Protein AF-A0A7Y0PAS8-F1 (afdb_monomer_lite)

Radius of gyration: 13.9 Å; chains: 1; bounding box: 33×24×38 Å

Sequence (61 aa):
MPETRSVDSDWRSSEYCSVAVKRNGPDEVLLRDNQRPATVLRLTTAEWSAFRDRVTSGEFD

Foldseek 3Di:
DPDDDPPPVQWCDDPVAQKTWGDPDDFWIWIARVVGRVDIDIGTPVRVVVVVVCVVVVVDD

Structure (mmCIF, N/CA/C/O backbone):
data_AF-A0A7Y0PAS8-F1
#
_entry.id   AF-A0A7Y0PAS8-F1
#
loop_
_atom_site.group_PDB
_atom_site.id
_atom_site.type_symbol
_atom_site.label_a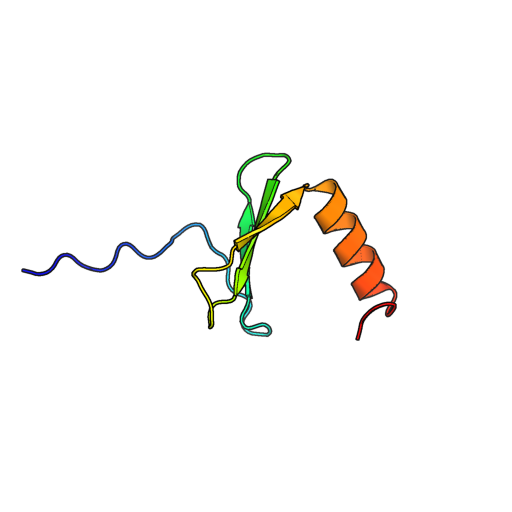tom_id
_atom_site.label_alt_id
_atom_site.label_comp_id
_atom_site.label_asym_id
_atom_site.label_entity_id
_atom_site.label_seq_id
_atom_site.pdbx_PDB_ins_code
_atom_site.Cartn_x
_atom_site.Cartn_y
_atom_site.Cartn_z
_atom_site.occupancy
_atom_site.B_iso_or_equiv
_atom_site.auth_seq_id
_atom_site.auth_comp_id
_atom_site.auth_asym_id
_atom_site.auth_atom_id
_atom_site.pdbx_PDB_model_num
ATOM 1 N N . MET A 1 1 ? 17.596 -16.190 -27.686 1.00 41.19 1 MET A N 1
ATOM 2 C CA . MET A 1 1 ? 16.686 -16.754 -26.666 1.00 41.19 1 MET A CA 1
ATOM 3 C C . MET A 1 1 ? 16.018 -15.571 -25.988 1.00 41.19 1 MET A C 1
ATOM 5 O O . MET A 1 1 ? 16.766 -14.678 -25.614 1.00 41.19 1 MET A O 1
ATOM 9 N N . PRO A 1 2 ? 14.680 -15.463 -25.922 1.00 41.41 2 PRO A N 1
ATOM 10 C CA . PRO A 1 2 ? 14.065 -14.357 -25.201 1.00 41.41 2 PRO A CA 1
ATOM 11 C C . PRO A 1 2 ? 14.294 -14.588 -23.707 1.00 41.41 2 PRO A C 1
ATOM 13 O O . PRO A 1 2 ? 13.933 -15.635 -23.171 1.00 41.41 2 PRO A O 1
ATOM 16 N N . GLU A 1 3 ? 14.982 -13.643 -23.079 1.00 42.62 3 GLU A N 1
ATOM 17 C CA . GLU A 1 3 ? 15.349 -13.702 -21.673 1.00 42.62 3 GLU A CA 1
ATOM 18 C C . GLU A 1 3 ? 14.091 -13.750 -20.802 1.00 42.62 3 GLU A C 1
ATOM 20 O O . GLU A 1 3 ? 13.118 -13.016 -20.989 1.00 42.62 3 GLU A O 1
ATOM 25 N N . THR A 1 4 ? 14.113 -14.706 -19.883 1.00 43.47 4 THR A N 1
ATOM 26 C CA . THR A 1 4 ? 13.085 -15.009 -18.901 1.00 43.47 4 THR A CA 1
ATOM 27 C C . THR A 1 4 ? 12.688 -13.743 -18.149 1.00 43.47 4 THR A C 1
ATOM 29 O O . THR A 1 4 ? 13.536 -13.071 -17.572 1.00 43.47 4 THR A O 1
ATOM 32 N N . ARG A 1 5 ? 11.385 -13.436 -18.166 1.00 41.25 5 ARG A N 1
ATOM 33 C CA . ARG A 1 5 ? 10.714 -12.386 -17.384 1.00 41.25 5 ARG A CA 1
ATOM 34 C C . ARG A 1 5 ? 11.396 -12.188 -16.025 1.00 41.25 5 ARG A C 1
ATOM 36 O O . ARG A 1 5 ? 11.253 -13.042 -15.152 1.00 41.25 5 ARG A O 1
ATOM 43 N N . SER A 1 6 ? 12.073 -11.055 -15.833 1.00 40.12 6 SER A N 1
ATOM 44 C CA . SER A 1 6 ? 12.407 -10.562 -14.496 1.00 40.12 6 SER A CA 1
ATOM 45 C C . SER A 1 6 ? 11.094 -10.291 -13.775 1.00 40.12 6 SER A C 1
ATOM 47 O O . SER A 1 6 ? 10.435 -9.278 -13.997 1.00 40.12 6 SER A O 1
ATOM 49 N N . VAL A 1 7 ? 10.664 -11.274 -12.991 1.00 48.78 7 VAL A N 1
ATOM 50 C CA . VAL A 1 7 ? 9.509 -11.174 -12.110 1.00 48.78 7 VAL A CA 1
ATOM 51 C C . VAL A 1 7 ? 9.801 -10.053 -11.119 1.00 48.78 7 VAL A C 1
ATOM 53 O O . VAL A 1 7 ? 10.856 -10.021 -10.496 1.00 48.78 7 VAL A O 1
ATOM 56 N N . ASP A 1 8 ? 8.859 -9.123 -11.043 1.00 52.09 8 ASP A N 1
ATOM 57 C CA . ASP A 1 8 ? 8.767 -7.949 -10.177 1.00 52.09 8 ASP A CA 1
ATOM 58 C C . ASP A 1 8 ? 8.884 -8.344 -8.682 1.00 52.09 8 ASP A C 1
ATOM 60 O O . ASP A 1 8 ? 7.902 -8.381 -7.943 1.00 52.09 8 ASP A O 1
ATOM 64 N N . SER A 1 9 ? 10.086 -8.727 -8.242 1.00 57.16 9 SER A N 1
ATOM 65 C CA . SER A 1 9 ? 10.320 -9.534 -7.033 1.00 57.16 9 SER A CA 1
ATOM 66 C C . SER A 1 9 ? 10.024 -8.823 -5.704 1.00 57.16 9 SER A C 1
ATOM 68 O O . SER A 1 9 ? 10.031 -9.464 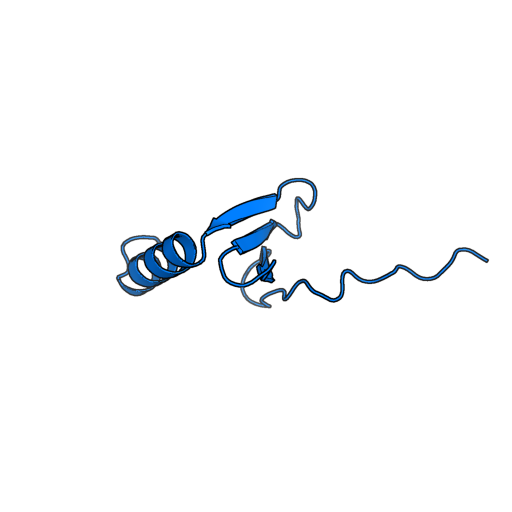-4.656 1.00 57.16 9 SER A O 1
ATOM 70 N N . ASP A 1 10 ? 9.721 -7.524 -5.738 1.00 74.56 10 ASP A N 1
ATOM 71 C CA . ASP A 1 10 ? 9.411 -6.719 -4.550 1.00 74.56 10 ASP A CA 1
ATOM 72 C C . ASP A 1 10 ? 7.905 -6.517 -4.313 1.00 74.56 10 ASP A C 1
ATOM 74 O O . ASP A 1 10 ? 7.506 -5.949 -3.293 1.00 74.56 10 ASP A O 1
ATOM 78 N N . TRP A 1 11 ? 7.055 -6.935 -5.254 1.00 80.12 11 TRP A N 1
ATOM 79 C CA . TRP A 1 11 ? 5.610 -6.754 -5.152 1.00 80.12 11 TRP A CA 1
ATOM 80 C C . TRP A 1 11 ? 4.954 -7.972 -4.513 1.00 80.12 11 TRP A C 1
ATOM 82 O O . TRP A 1 11 ? 4.924 -9.065 -5.078 1.00 80.12 11 TRP A O 1
ATOM 92 N N . ARG A 1 12 ? 4.372 -7.775 -3.331 1.00 81.50 12 ARG A N 1
ATOM 93 C CA . ARG A 1 12 ? 3.603 -8.803 -2.628 1.00 81.50 12 ARG A CA 1
ATOM 94 C C . ARG A 1 12 ? 2.138 -8.682 -3.024 1.00 81.50 12 ARG A C 1
ATOM 96 O O . ARG A 1 12 ? 1.476 -7.710 -2.671 1.00 81.50 12 ARG A O 1
ATOM 103 N N . SER A 1 13 ? 1.653 -9.668 -3.769 1.00 75.25 13 SER A N 1
ATOM 104 C CA . SER A 1 13 ? 0.239 -9.781 -4.137 1.00 75.25 13 SER A CA 1
ATOM 105 C C . SER A 1 13 ? -0.529 -10.482 -3.025 1.00 75.25 13 SER A C 1
ATOM 107 O O . SER A 1 13 ? -0.024 -11.441 -2.441 1.00 75.25 13 SER A O 1
ATOM 109 N N . SER A 1 14 ? -1.737 -10.011 -2.732 1.00 65.38 14 SER A N 1
ATOM 110 C CA . SER A 1 14 ? -2.678 -10.773 -1.910 1.00 65.38 14 SER A CA 1
ATOM 111 C C . SER A 1 14 ? -3.401 -11.795 -2.788 1.00 65.38 14 SER A C 1
ATOM 113 O O . SER A 1 14 ? -3.710 -11.502 -3.938 1.00 65.38 14 SER A O 1
ATOM 115 N N . GLU A 1 15 ? -3.714 -12.976 -2.258 1.00 68.00 15 GLU A N 1
ATOM 116 C CA . GLU A 1 15 ? -4.620 -13.922 -2.933 1.00 68.00 15 GLU A CA 1
ATOM 117 C C . GLU A 1 15 ? -6.083 -13.452 -2.873 1.00 68.00 15 GLU A C 1
ATOM 119 O O . GLU A 1 15 ? -6.914 -13.888 -3.663 1.00 68.00 15 GLU A O 1
ATOM 124 N N . TYR A 1 16 ? -6.389 -12.526 -1.958 1.00 63.88 16 TYR A N 1
ATOM 125 C CA . TYR A 1 16 ? -7.739 -12.018 -1.705 1.00 63.88 16 TYR A CA 1
ATOM 126 C C . TYR A 1 16 ? -8.068 -10.746 -2.489 1.00 63.88 16 TYR A C 1
ATOM 128 O O . TYR A 1 16 ? -9.237 -10.441 -2.701 1.00 63.88 16 TYR A O 1
ATOM 136 N N . CYS A 1 17 ? -7.049 -10.005 -2.927 1.00 67.00 17 CYS A N 1
ATOM 137 C CA . CYS A 1 17 ? -7.227 -8.763 -3.671 1.00 67.00 17 CYS A CA 1
ATOM 138 C C . CYS A 1 17 ? -6.377 -8.806 -4.933 1.00 67.00 17 CYS A C 1
ATOM 140 O O . CYS A 1 17 ? -5.206 -9.173 -4.878 1.00 67.00 17 CYS A O 1
ATOM 142 N N . SER A 1 18 ? -6.903 -8.303 -6.049 1.00 76.31 18 SER A N 1
ATOM 143 C CA . SER A 1 18 ? -6.147 -8.088 -7.290 1.00 76.31 18 SER A CA 1
ATOM 144 C C . SER A 1 18 ? -5.096 -6.973 -7.175 1.00 76.31 18 SER A C 1
ATOM 146 O O . SER A 1 18 ? -4.688 -6.406 -8.179 1.00 76.31 18 SER A O 1
ATOM 148 N N . VAL A 1 19 ? -4.640 -6.650 -5.966 1.00 79.88 19 VAL A N 1
ATOM 149 C CA . VAL A 1 19 ? -3.693 -5.579 -5.668 1.00 79.88 19 VAL A CA 1
ATOM 150 C C . VAL A 1 19 ? -2.376 -6.186 -5.203 1.00 79.88 19 VAL A C 1
ATOM 152 O O . VAL A 1 19 ? -2.340 -7.112 -4.388 1.00 79.88 19 VAL A O 1
ATOM 155 N N . ALA A 1 20 ? -1.284 -5.622 -5.701 1.00 86.06 20 ALA A N 1
ATOM 156 C CA . ALA A 1 20 ? 0.056 -5.862 -5.216 1.00 86.06 20 ALA A CA 1
ATOM 157 C C . ALA A 1 20 ? 0.577 -4.655 -4.433 1.00 86.06 20 ALA A C 1
ATOM 159 O O . ALA A 1 20 ? 0.372 -3.502 -4.814 1.00 86.06 20 ALA A O 1
ATOM 160 N N . VAL A 1 21 ? 1.287 -4.939 -3.346 1.00 85.50 21 VAL A N 1
ATOM 161 C CA . VAL A 1 21 ? 1.874 -3.948 -2.443 1.00 85.50 21 VAL A CA 1
ATOM 162 C C . VAL A 1 21 ? 3.395 -4.045 -2.513 1.00 85.50 21 VAL A C 1
ATOM 164 O O . VAL A 1 21 ? 3.946 -5.144 -2.427 1.00 85.50 21 VAL A O 1
ATOM 167 N N . 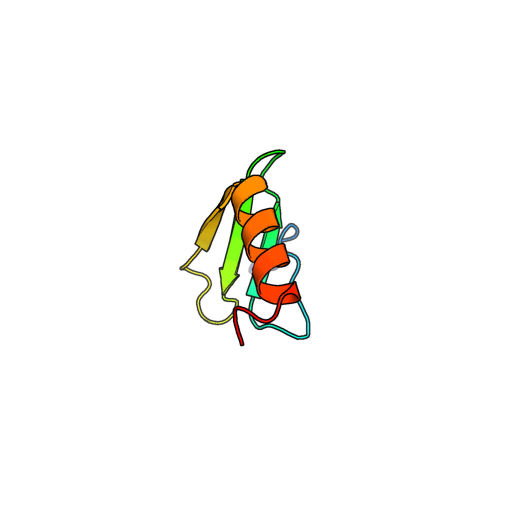LYS A 1 22 ? 4.088 -2.910 -2.593 1.00 88.06 22 LYS A N 1
ATOM 168 C CA . LYS A 1 22 ? 5.548 -2.814 -2.460 1.00 88.06 22 LYS A CA 1
ATOM 169 C C . LYS A 1 22 ? 5.899 -1.727 -1.446 1.00 88.06 22 LYS A C 1
ATOM 171 O O . LYS A 1 22 ? 5.377 -0.622 -1.525 1.00 88.06 22 LYS A O 1
ATOM 176 N N . ARG A 1 23 ? 6.799 -2.010 -0.500 1.00 85.19 23 ARG A N 1
ATOM 177 C CA . ARG A 1 23 ? 7.411 -0.959 0.336 1.00 85.19 23 ARG A CA 1
ATOM 178 C C . ARG A 1 23 ? 8.610 -0.388 -0.408 1.00 85.19 23 ARG A C 1
ATOM 180 O O . ARG A 1 23 ? 9.500 -1.152 -0.774 1.00 85.19 23 ARG A O 1
ATOM 187 N N . ASN A 1 24 ? 8.629 0.921 -0.635 1.00 85.38 24 ASN A N 1
ATOM 188 C CA . ASN A 1 24 ? 9.683 1.602 -1.386 1.00 85.38 24 ASN A CA 1
ATOM 189 C C . ASN A 1 24 ? 10.495 2.538 -0.479 1.00 85.38 24 ASN A C 1
ATOM 191 O O . ASN A 1 24 ? 10.606 3.734 -0.715 1.00 85.38 24 ASN A O 1
ATOM 195 N N . GLY A 1 25 ? 11.051 1.975 0.594 1.00 82.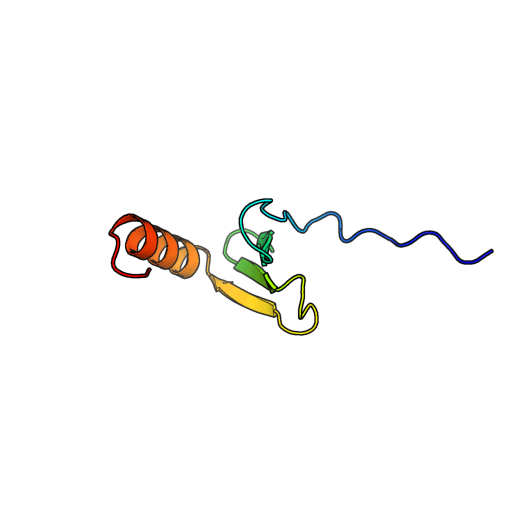81 25 GLY A N 1
ATOM 196 C CA . GLY A 1 25 ? 11.751 2.725 1.638 1.00 82.81 25 GLY A CA 1
ATOM 197 C C . GLY A 1 25 ? 10.983 2.756 2.966 1.00 82.81 25 GLY A C 1
ATOM 198 O O . GLY A 1 25 ? 10.027 1.995 3.139 1.00 82.81 25 GLY A O 1
ATOM 199 N N . PRO A 1 26 ? 11.428 3.581 3.933 1.00 82.44 26 PRO A N 1
ATOM 200 C CA . PRO A 1 26 ? 10.834 3.637 5.272 1.00 82.44 26 PRO A CA 1
ATOM 201 C C . PRO A 1 26 ? 9.457 4.316 5.291 1.00 82.44 26 PRO A C 1
ATOM 203 O O . PRO A 1 26 ? 8.571 3.895 6.037 1.00 82.44 26 PRO A O 1
ATOM 206 N N . ASP A 1 27 ? 9.260 5.313 4.429 1.00 88.81 27 ASP A N 1
ATOM 207 C CA . ASP A 1 27 ? 8.094 6.198 4.463 1.00 88.81 27 ASP A CA 1
ATOM 208 C C . ASP A 1 27 ? 7.186 6.069 3.241 1.00 88.81 27 ASP A C 1
ATOM 210 O O . ASP A 1 27 ? 6.215 6.810 3.153 1.00 88.81 27 ASP A O 1
ATOM 214 N N . GLU A 1 28 ? 7.462 5.149 2.311 1.00 89.75 28 GLU A N 1
ATOM 215 C CA . GLU A 1 28 ? 6.700 5.008 1.065 1.00 89.75 28 GLU A CA 1
ATOM 216 C C . GLU A 1 28 ? 6.168 3.581 0.861 1.00 89.75 28 GLU A C 1
ATOM 218 O O . GLU A 1 28 ? 6.892 2.580 0.927 1.00 89.75 28 GLU A O 1
ATOM 223 N N . VAL A 1 29 ? 4.876 3.501 0.555 1.00 89.00 29 VAL A N 1
ATOM 224 C CA . VAL A 1 29 ? 4.138 2.298 0.181 1.00 89.00 29 VAL A CA 1
ATOM 225 C C . VAL A 1 29 ? 3.533 2.516 -1.201 1.00 89.00 29 VAL A C 1
ATOM 227 O O . VAL A 1 29 ? 2.822 3.485 -1.456 1.00 89.00 29 VAL A O 1
ATOM 230 N N . LEU A 1 30 ? 3.803 1.585 -2.103 1.00 90.06 30 LEU A N 1
ATOM 231 C CA . LEU A 1 30 ? 3.263 1.565 -3.450 1.00 90.06 30 LEU A CA 1
ATOM 232 C C . LEU A 1 30 ? 2.189 0.484 -3.546 1.00 90.06 30 LEU A C 1
ATOM 234 O O . LEU A 1 30 ? 2.400 -0.658 -3.130 1.00 90.06 30 LEU A O 1
ATOM 238 N N . LEU A 1 31 ? 1.053 0.843 -4.129 1.00 87.50 31 LEU A N 1
ATOM 239 C CA . LEU A 1 31 ? -0.047 -0.060 -4.445 1.00 87.50 31 LEU A CA 1
ATOM 240 C C . LEU A 1 31 ? -0.228 -0.097 -5.953 1.00 87.50 31 LEU A C 1
ATOM 242 O O . LEU A 1 31 ? -0.309 0.943 -6.604 1.00 87.50 31 LEU A O 1
ATOM 246 N N . ARG A 1 32 ? -0.324 -1.296 -6.508 1.00 88.06 32 ARG A N 1
ATOM 247 C CA . ARG A 1 32 ? -0.550 -1.509 -7.932 1.00 88.06 32 ARG A CA 1
ATOM 248 C C . ARG A 1 32 ? 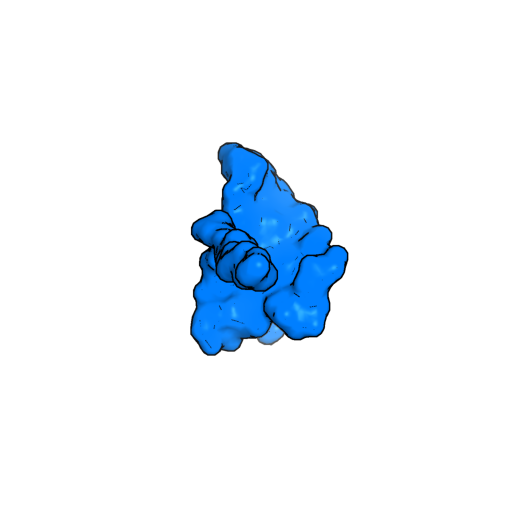-1.700 -2.475 -8.113 1.00 88.06 32 ARG A C 1
ATOM 250 O O . ARG A 1 32 ? -1.721 -3.529 -7.488 1.00 88.06 32 ARG A O 1
ATOM 257 N N . ASP A 1 33 ? -2.620 -2.146 -9.003 1.00 83.88 33 ASP A N 1
ATOM 258 C CA . ASP A 1 33 ? -3.625 -3.101 -9.456 1.00 83.88 33 ASP A CA 1
ATOM 259 C C . ASP A 1 33 ? -2.971 -4.091 -10.437 1.00 83.88 33 ASP A C 1
ATOM 261 O O . ASP A 1 33 ? -2.375 -3.692 -11.440 1.00 83.88 33 ASP A O 1
ATOM 265 N N . ASN A 1 34 ? -3.065 -5.388 -10.159 1.00 78.25 34 ASN A N 1
ATOM 266 C CA . ASN A 1 34 ? -2.530 -6.448 -11.013 1.00 78.25 34 ASN A CA 1
ATOM 267 C C . ASN A 1 34 ? -3.265 -6.549 -12.359 1.00 78.25 34 ASN A C 1
ATOM 269 O O . ASN A 1 34 ? -2.670 -6.987 -13.342 1.00 78.25 34 ASN A O 1
ATOM 273 N N . GLN A 1 35 ? -4.529 -6.127 -12.431 1.00 80.94 35 GLN A N 1
ATOM 274 C CA . GLN A 1 35 ? -5.291 -6.030 -13.679 1.00 80.94 35 GLN A CA 1
ATOM 275 C C . GLN A 1 35 ? -4.950 -4.756 -14.464 1.00 80.94 35 GLN A C 1
ATOM 277 O O . GLN A 1 35 ? -5.093 -4.733 -15.688 1.00 80.94 35 GLN A O 1
ATOM 282 N N . ARG A 1 36 ? -4.482 -3.698 -13.786 1.00 80.81 36 ARG A N 1
ATOM 283 C CA . ARG A 1 36 ? -4.094 -2.411 -14.396 1.00 80.81 36 ARG A CA 1
ATOM 284 C C . ARG A 1 36 ? -2.705 -1.960 -13.918 1.00 80.81 36 ARG A C 1
ATOM 286 O O . ARG A 1 36 ? -2.582 -0.924 -13.264 1.00 80.81 36 ARG A O 1
ATOM 293 N N . PRO A 1 37 ? -1.631 -2.681 -14.293 1.00 76.88 37 PRO A N 1
ATOM 294 C CA . PRO A 1 37 ? -0.303 -2.498 -13.703 1.00 76.88 37 PRO A CA 1
ATOM 295 C C . PRO A 1 37 ? 0.368 -1.159 -14.039 1.00 76.88 37 PRO A C 1
ATOM 297 O O . PRO A 1 37 ? 1.36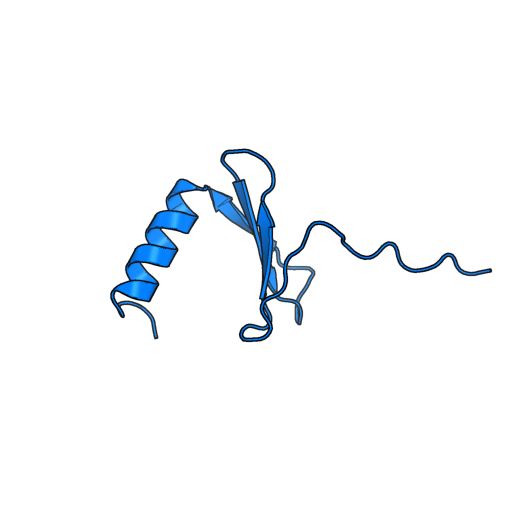1 -0.801 -13.412 1.00 76.88 37 PRO A O 1
ATOM 300 N N . ALA A 1 38 ? -0.161 -0.411 -15.013 1.00 80.38 38 ALA A N 1
ATOM 301 C CA . ALA A 1 38 ? 0.312 0.932 -15.342 1.00 80.38 38 ALA A CA 1
ATOM 302 C C . ALA A 1 38 ? -0.049 1.973 -14.266 1.00 80.38 38 ALA A C 1
ATOM 304 O O . ALA A 1 38 ? 0.600 3.015 -14.180 1.00 80.38 38 ALA A O 1
ATOM 305 N N . THR A 1 39 ? -1.069 1.708 -13.445 1.00 79.19 39 THR A N 1
ATOM 306 C CA . THR A 1 39 ? -1.497 2.615 -12.380 1.00 79.19 39 THR A CA 1
ATOM 307 C C . THR A 1 39 ? -0.890 2.172 -11.055 1.00 79.19 39 THR A C 1
ATOM 309 O O . THR A 1 39 ? -1.240 1.125 -10.513 1.00 79.19 39 THR A O 1
ATOM 312 N N . VAL A 1 40 ? 0.017 2.996 -10.527 1.00 85.56 40 VAL A N 1
ATOM 313 C CA . VAL A 1 40 ? 0.621 2.810 -9.204 1.00 85.56 40 VAL A CA 1
ATOM 314 C C . VAL A 1 40 ? 0.198 3.965 -8.309 1.00 85.56 40 VAL A C 1
ATOM 316 O O . VAL A 1 40 ? 0.549 5.117 -8.567 1.00 85.56 40 VAL A O 1
ATOM 319 N N . LEU A 1 41 ? -0.545 3.652 -7.255 1.00 87.31 41 LEU A N 1
ATOM 320 C CA . LEU A 1 41 ? -0.850 4.587 -6.183 1.00 87.31 41 LEU A CA 1
ATOM 321 C C . LEU A 1 41 ? 0.349 4.650 -5.239 1.00 87.31 41 LEU A C 1
ATOM 323 O O . LEU A 1 41 ? 0.900 3.620 -4.845 1.00 87.31 41 LEU A O 1
ATOM 327 N N . ARG A 1 42 ? 0.754 5.869 -4.894 1.00 90.69 42 ARG A N 1
ATOM 328 C CA . ARG A 1 42 ? 1.847 6.137 -3.960 1.00 90.69 42 ARG A CA 1
ATOM 329 C C . ARG A 1 42 ? 1.248 6.679 -2.681 1.00 90.69 42 ARG A C 1
ATOM 331 O O . ARG A 1 42 ? 0.484 7.638 -2.731 1.00 90.69 42 ARG A O 1
ATOM 338 N N . LEU A 1 43 ? 1.581 6.044 -1.573 1.00 89.62 43 LEU A N 1
ATOM 339 C CA . LEU A 1 43 ? 1.136 6.418 -0.243 1.00 89.62 43 LEU A CA 1
ATOM 340 C C . LEU A 1 43 ? 2.355 6.544 0.650 1.00 89.62 43 LEU A C 1
ATOM 342 O O . LEU A 1 43 ? 3.316 5.784 0.524 1.00 89.62 43 LEU A O 1
ATOM 346 N N . THR A 1 44 ? 2.290 7.451 1.606 1.00 93.00 44 THR A N 1
ATOM 347 C CA . THR A 1 44 ? 3.211 7.421 2.731 1.00 93.00 44 THR A CA 1
ATOM 348 C C . THR A 1 44 ? 2.869 6.268 3.678 1.00 93.00 44 THR A C 1
ATOM 350 O O . THR A 1 44 ? 1.731 5.786 3.727 1.00 93.00 44 THR A O 1
ATOM 353 N N . THR A 1 45 ? 3.830 5.829 4.492 1.00 88.06 45 THR A N 1
ATOM 354 C CA . THR A 1 45 ? 3.582 4.814 5.533 1.00 88.06 45 THR A CA 1
ATOM 355 C C . THR A 1 45 ? 2.497 5.267 6.524 1.00 88.06 45 THR A C 1
ATOM 357 O O . THR A 1 45 ? 1.702 4.443 6.980 1.00 88.06 45 THR A O 1
ATOM 360 N N . ALA A 1 46 ? 2.416 6.572 6.814 1.00 90.81 46 ALA A N 1
ATOM 361 C CA . ALA A 1 46 ? 1.380 7.152 7.668 1.00 90.81 46 ALA A CA 1
ATOM 362 C C . ALA A 1 46 ? -0.018 7.062 7.029 1.00 90.81 46 ALA A C 1
ATOM 364 O O . ALA A 1 46 ? -0.960 6.606 7.679 1.00 90.81 46 ALA A O 1
ATOM 365 N N . GLU A 1 47 ? -0.149 7.423 5.748 1.00 91.06 47 GLU A N 1
ATOM 366 C CA . GLU A 1 47 ? -1.410 7.299 5.001 1.00 91.06 47 GLU A CA 1
ATOM 367 C C . GLU A 1 47 ? -1.857 5.841 4.881 1.00 91.06 47 GLU A C 1
ATOM 369 O O . GLU A 1 47 ? -3.035 5.539 5.067 1.00 91.06 47 GLU A O 1
ATOM 374 N N . TRP A 1 48 ? -0.920 4.921 4.636 1.00 88.38 48 TRP A N 1
ATOM 375 C CA . TRP A 1 48 ? -1.211 3.488 4.609 1.00 88.38 48 TRP A CA 1
ATOM 376 C C . TRP A 1 48 ? -1.727 2.973 5.958 1.00 88.38 48 TRP A C 1
ATOM 378 O O . TRP A 1 48 ? -2.669 2.179 5.989 1.00 88.38 48 TRP A O 1
ATOM 388 N N . SER A 1 49 ? -1.143 3.422 7.075 1.00 87.50 49 SER A N 1
ATOM 389 C CA . SER A 1 49 ? -1.626 3.054 8.412 1.00 87.50 49 SER A CA 1
ATOM 390 C C . SER A 1 49 ? -3.040 3.578 8.653 1.00 87.50 49 SER A C 1
ATOM 392 O O . SER A 1 49 ? -3.918 2.798 9.007 1.00 87.50 49 SER A O 1
ATOM 394 N N . ALA A 1 50 ? -3.283 4.861 8.374 1.00 89.75 50 ALA A N 1
ATOM 395 C CA . ALA A 1 50 ? -4.602 5.467 8.542 1.00 89.75 50 ALA A CA 1
ATOM 396 C C . ALA A 1 50 ? -5.668 4.794 7.659 1.00 89.75 50 ALA A C 1
ATOM 398 O O . ALA A 1 50 ? -6.795 4.580 8.101 1.00 89.75 50 ALA A O 1
ATOM 399 N N . PHE A 1 51 ? -5.310 4.421 6.425 1.00 85.19 51 PHE A N 1
ATOM 400 C CA . PHE A 1 51 ? -6.185 3.653 5.541 1.00 85.19 51 PHE A CA 1
ATOM 401 C C . PHE A 1 51 ? -6.543 2.295 6.152 1.00 85.19 51 PHE A C 1
ATOM 403 O O . PHE A 1 51 ? -7.720 1.946 6.225 1.00 85.19 51 PHE A O 1
ATOM 410 N N . ARG A 1 52 ? -5.546 1.545 6.637 1.00 85.50 52 ARG A N 1
ATOM 411 C CA . ARG A 1 52 ? -5.784 0.248 7.281 1.00 85.50 52 ARG A CA 1
ATOM 412 C C . ARG A 1 52 ? -6.685 0.368 8.502 1.00 85.50 52 ARG A C 1
ATOM 414 O O . ARG A 1 52 ? -7.583 -0.458 8.637 1.00 85.50 52 ARG A O 1
ATOM 421 N N . ASP A 1 53 ? -6.470 1.380 9.335 1.00 88.06 53 ASP A N 1
ATOM 422 C CA . ASP A 1 53 ? -7.275 1.600 10.536 1.00 88.06 53 ASP A CA 1
ATOM 423 C C . ASP A 1 53 ? -8.752 1.827 10.174 1.00 88.06 53 ASP A C 1
ATOM 425 O O . ASP A 1 53 ? -9.633 1.197 10.763 1.00 88.06 53 ASP A O 1
ATOM 429 N N . ARG A 1 54 ? -9.025 2.629 9.135 1.00 86.06 54 ARG A N 1
ATOM 430 C CA . ARG A 1 54 ? -10.391 2.890 8.640 1.00 86.06 54 ARG A CA 1
ATOM 431 C C . ARG A 1 54 ? -11.056 1.672 7.995 1.00 86.06 54 ARG A C 1
ATOM 433 O O . ARG A 1 54 ? -12.251 1.450 8.176 1.00 86.06 54 ARG A O 1
ATOM 440 N N . VAL A 1 55 ? -10.289 0.852 7.273 1.00 82.69 55 VAL A N 1
ATOM 441 C CA . VAL A 1 55 ? -10.790 -0.434 6.755 1.00 82.69 55 VAL A CA 1
ATOM 442 C C . VAL A 1 55 ? -11.148 -1.360 7.919 1.00 82.69 55 VAL A C 1
ATOM 444 O O . VAL A 1 55 ? -12.227 -1.942 7.939 1.00 82.69 55 VAL A O 1
ATOM 447 N N . THR A 1 56 ? -10.291 -1.464 8.939 1.00 83.69 56 THR A N 1
ATOM 448 C CA . THR A 1 56 ? -10.579 -2.310 10.111 1.00 83.69 56 THR A CA 1
ATOM 449 C C . THR A 1 56 ? -11.718 -1.790 10.979 1.00 83.69 56 THR A C 1
ATOM 451 O O . THR A 1 56 ? -12.365 -2.587 11.655 1.00 83.69 56 THR A O 1
ATOM 454 N N . SER A 1 57 ? -11.993 -0.484 10.959 1.00 86.44 57 SER A N 1
ATOM 455 C CA . SER A 1 57 ? -13.147 0.095 11.648 1.00 86.44 57 SER A CA 1
ATOM 456 C C . SER A 1 57 ? -14.462 -0.088 10.885 1.00 86.44 57 SER A C 1
ATOM 458 O O . SER A 1 57 ? -15.501 0.317 11.400 1.00 86.44 57 SER A O 1
ATOM 460 N N . GLY A 1 58 ? -14.432 -0.674 9.680 1.00 80.44 58 GLY A N 1
ATOM 461 C CA . GLY A 1 58 ? -15.609 -0.854 8.829 1.00 80.44 58 GLY A CA 1
ATOM 462 C C . GLY A 1 58 ? -16.135 0.452 8.229 1.00 80.44 58 GLY A C 1
ATOM 463 O O . GLY A 1 58 ? -17.309 0.531 7.889 1.00 80.44 58 GLY A O 1
ATOM 464 N N . GLU A 1 59 ? -15.296 1.493 8.136 1.00 80.25 59 GLU A N 1
ATOM 465 C CA . GLU A 1 59 ? -15.673 2.757 7.479 1.00 80.25 59 GLU A CA 1
ATOM 466 C C . GLU A 1 59 ? -15.698 2.610 5.947 1.00 80.25 59 GLU A C 1
ATOM 468 O O . GLU A 1 59 ? -16.395 3.352 5.258 1.00 80.25 59 GLU A O 1
ATOM 473 N N . PHE A 1 60 ? -14.960 1.630 5.424 1.00 64.50 60 PHE A N 1
ATOM 474 C CA . PHE A 1 60 ? -14.951 1.252 4.016 1.00 64.50 60 PHE A CA 1
ATOM 475 C C . PHE A 1 60 ? -15.359 -0.218 3.883 1.00 64.50 60 PHE A C 1
ATOM 477 O O . PHE A 1 60 ? -14.751 -1.069 4.536 1.00 64.50 60 PHE A O 1
ATOM 484 N N . ASP A 1 61 ? -16.372 -0.480 3.051 1.00 59.31 61 ASP A N 1
ATOM 485 C CA . ASP A 1 61 ? -16.748 -1.815 2.556 1.00 59.31 61 ASP A CA 1
ATOM 486 C C . ASP A 1 61 ? -15.750 -2.337 1.506 1.00 59.31 61 ASP A C 1
ATOM 488 O O . ASP A 1 61 ? -15.337 -1.545 0.621 1.00 59.31 61 ASP A O 1
#

Secondary structure (DSSP, 8-state):
-PPP----TT-EE-SSSSEEEEE-SSSEEEEEESSSTT-EEEEEHHHHHHHHHHHHTTS--

pLDDT: mean 76.93, std 15.13, range [40.12, 93.0]